Protein AF-A0A945VSK5-F1 (afdb_monomer)

Structure (mmCIF, 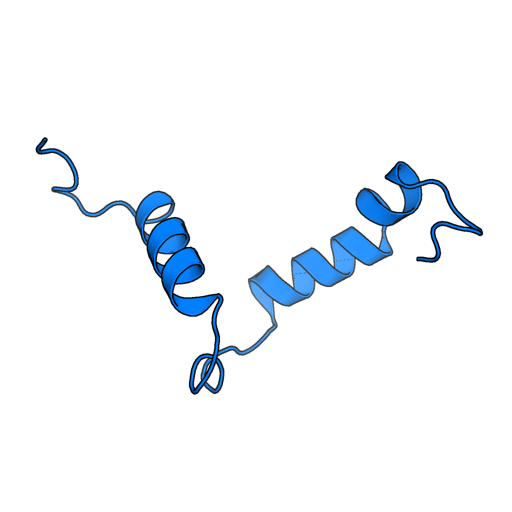N/CA/C/O backbone):
data_AF-A0A945VSK5-F1
#
_entry.id   AF-A0A945VSK5-F1
#
loop_
_atom_site.group_PDB
_atom_site.id
_atom_site.type_symbol
_atom_site.label_atom_id
_atom_site.label_alt_id
_atom_site.label_comp_id
_atom_site.label_asym_id
_atom_site.label_entity_id
_atom_site.label_seq_id
_atom_site.pdbx_PDB_ins_code
_atom_site.Cartn_x
_atom_site.Cartn_y
_atom_site.Cartn_z
_atom_site.occupancy
_atom_site.B_iso_or_equiv
_atom_site.auth_seq_id
_atom_site.auth_comp_id
_atom_site.auth_asym_id
_atom_site.auth_atom_id
_atom_site.pdbx_PDB_model_num
ATOM 1 N N . GLY A 1 1 ? -4.200 2.269 13.221 1.00 86.12 1 GLY A N 1
ATOM 2 C CA . G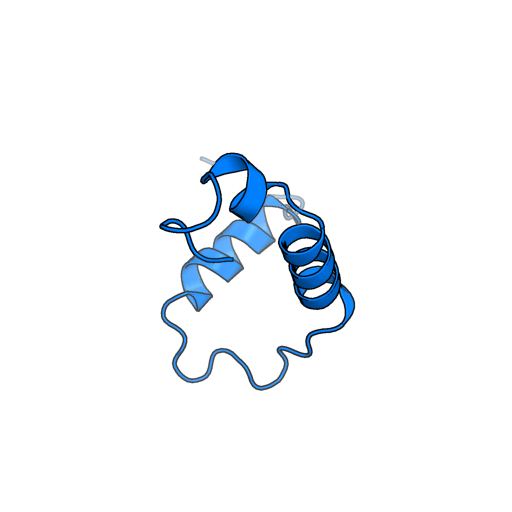LY A 1 1 ? -4.662 2.792 14.514 1.00 86.12 1 GLY A CA 1
ATOM 3 C C . GLY A 1 1 ? -5.620 3.919 14.243 1.00 86.12 1 GLY A C 1
ATOM 4 O O . GLY A 1 1 ? -6.073 4.041 13.107 1.00 86.12 1 GLY A O 1
ATOM 5 N N . ASN A 1 2 ? -5.893 4.7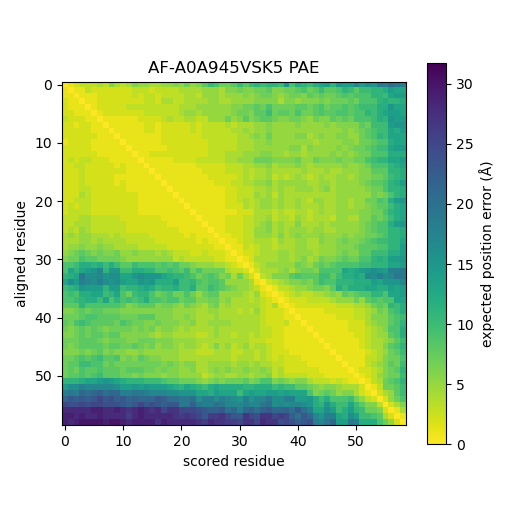22 15.258 1.00 92.38 2 ASN A N 1
ATOM 6 C CA . ASN A 1 2 ? -6.672 5.947 15.145 1.00 92.38 2 ASN A CA 1
ATOM 7 C C . ASN A 1 2 ? -5.798 7.096 15.648 1.00 92.38 2 ASN A C 1
ATOM 9 O O . ASN A 1 2 ? -5.307 7.030 16.768 1.00 92.38 2 ASN A O 1
ATOM 13 N N . ILE A 1 3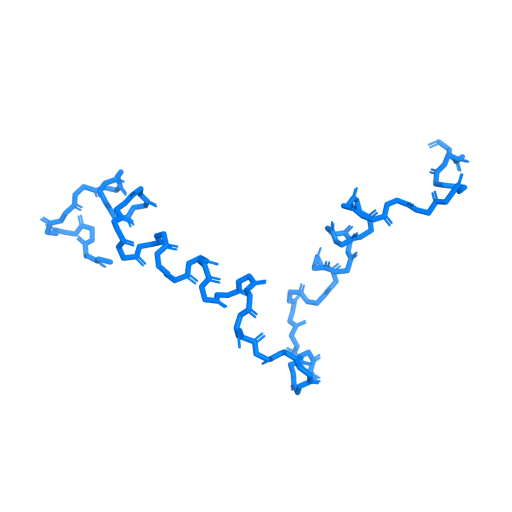 ? -5.584 8.120 14.826 1.00 94.06 3 ILE A N 1
ATOM 14 C CA . ILE A 1 3 ? -4.718 9.255 15.179 1.00 94.06 3 ILE A CA 1
ATOM 15 C C . ILE A 1 3 ? -5.332 10.177 16.244 1.00 94.06 3 ILE A C 1
ATOM 17 O O . ILE A 1 3 ? -4.622 10.994 16.817 1.00 94.06 3 ILE A O 1
ATOM 21 N N . ASN A 1 4 ? -6.637 10.045 16.505 1.00 96.88 4 ASN A N 1
ATOM 22 C CA . ASN A 1 4 ? -7.310 10.757 17.593 1.00 96.88 4 ASN A CA 1
ATOM 23 C C . ASN A 1 4 ? -7.082 10.084 18.956 1.00 96.88 4 ASN A C 1
ATOM 25 O O . ASN A 1 4 ? -7.186 10.748 19.981 1.00 96.88 4 ASN A O 1
ATOM 29 N N . ASP A 1 5 ? -6.756 8.785 18.956 1.00 96.75 5 ASP A N 1
ATOM 30 C CA . ASP A 1 5 ? -6.568 7.981 20.172 1.00 96.75 5 ASP A CA 1
ATOM 31 C C . ASP A 1 5 ? -5.087 7.645 20.429 1.00 96.75 5 ASP A C 1
ATOM 33 O O . ASP A 1 5 ? -4.695 7.370 21.558 1.00 96.75 5 ASP A O 1
ATOM 37 N N . GLN A 1 6 ? -4.262 7.635 19.377 1.00 96.31 6 GLN A N 1
ATOM 38 C CA . GLN A 1 6 ? -2.853 7.239 19.396 1.00 96.31 6 GLN A CA 1
ATOM 39 C C . GLN A 1 6 ? -2.009 8.261 18.635 1.00 96.31 6 GLN A C 1
ATOM 41 O O . GLN A 1 6 ? -2.432 8.794 17.608 1.00 96.31 6 GLN A O 1
ATOM 46 N N . GLY A 1 7 ? -0.771 8.479 19.078 1.00 97.19 7 GLY A N 1
ATOM 47 C CA . GLY A 1 7 ? 0.160 9.350 18.362 1.00 97.19 7 GLY A CA 1
ATOM 48 C C . GLY A 1 7 ? 0.506 8.811 16.969 1.00 97.19 7 GLY A C 1
ATOM 49 O O . GLY A 1 7 ? 0.542 7.599 16.746 1.00 97.19 7 GLY A O 1
ATOM 50 N N . PHE A 1 8 ? 0.833 9.704 16.028 1.00 96.56 8 PHE A N 1
ATOM 51 C CA . PHE A 1 8 ? 1.246 9.312 14.672 1.00 96.56 8 PHE A CA 1
ATOM 52 C C . PHE A 1 8 ? 2.381 8.281 14.690 1.00 96.56 8 PHE A C 1
ATOM 54 O O . PHE A 1 8 ? 2.294 7.259 14.010 1.00 96.56 8 PHE A O 1
ATOM 61 N N . GLN A 1 9 ? 3.414 8.523 15.504 1.00 97.06 9 GLN A N 1
ATOM 62 C CA . GLN A 1 9 ? 4.556 7.621 15.621 1.00 97.06 9 GLN A CA 1
ATOM 63 C C . GLN A 1 9 ? 4.127 6.228 16.092 1.00 97.06 9 GLN A C 1
ATOM 65 O O . GLN A 1 9 ? 4.561 5.231 15.528 1.00 97.06 9 GLN A O 1
ATOM 70 N N . GLU A 1 10 ? 3.220 6.135 17.063 1.00 96.62 10 GLU A N 1
ATOM 71 C CA . GLU A 1 10 ? 2.708 4.852 17.546 1.00 96.62 10 GLU A CA 1
ATOM 72 C C . GLU A 1 10 ? 1.929 4.109 16.452 1.00 96.62 10 GLU A C 1
ATOM 74 O O . GLU A 1 10 ? 2.098 2.905 16.261 1.00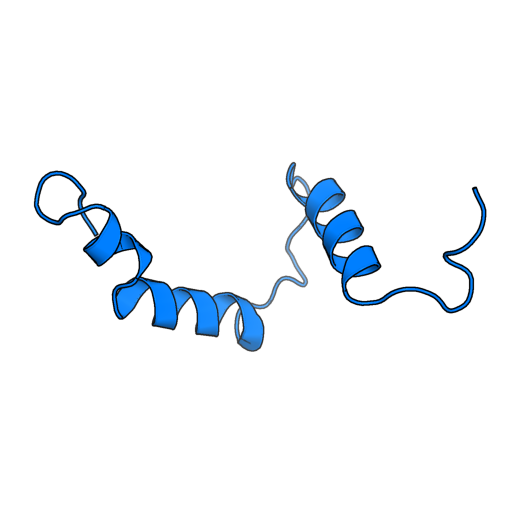 96.62 10 GLU A O 1
ATOM 79 N N . VAL A 1 11 ? 1.109 4.824 15.679 1.00 96.19 11 VAL A N 1
ATOM 80 C CA . VAL A 1 11 ? 0.371 4.230 14.557 1.00 96.19 11 VAL A CA 1
ATOM 81 C C . VAL A 1 11 ? 1.319 3.765 13.446 1.00 96.19 11 VAL A C 1
ATOM 83 O O . VAL A 1 11 ? 1.082 2.712 12.847 1.00 96.19 11 VAL A O 1
ATOM 86 N N . TRP A 1 12 ? 2.372 4.532 13.165 1.00 96.06 12 TRP A N 1
ATOM 87 C CA . TRP A 1 12 ? 3.292 4.290 12.055 1.00 96.06 12 TRP A CA 1
ATOM 88 C C . TRP A 1 12 ? 4.393 3.271 12.374 1.00 96.06 12 TRP A C 1
ATOM 90 O O . TRP A 1 12 ? 4.730 2.429 11.546 1.00 96.06 12 TRP A O 1
ATOM 100 N N . GLU A 1 13 ? 4.937 3.292 13.582 1.00 96.38 13 GLU A N 1
ATOM 101 C CA . GLU A 1 13 ? 6.040 2.420 14.007 1.00 96.38 13 GLU A CA 1
ATOM 102 C C . GLU A 1 13 ? 5.556 1.240 14.863 1.00 96.38 13 GLU A C 1
ATOM 104 O O . GLU A 1 13 ? 6.327 0.329 15.197 1.00 96.38 13 GLU A O 1
ATOM 109 N N . GLY A 1 14 ? 4.264 1.232 15.195 1.00 96.12 14 GLY A N 1
ATOM 110 C CA . GLY A 1 14 ? 3.630 0.223 16.025 1.00 96.12 14 GLY A CA 1
ATOM 111 C C . GLY A 1 14 ? 3.601 -1.169 15.401 1.00 96.12 14 GLY A C 1
ATOM 112 O O . GLY A 1 14 ? 3.710 -1.376 14.187 1.00 96.12 14 GLY A O 1
ATOM 113 N N . LYS A 1 15 ? 3.388 -2.161 16.269 1.00 96.31 15 LYS A N 1
ATOM 114 C CA . LYS A 1 15 ? 3.393 -3.588 15.918 1.00 96.31 15 LYS A CA 1
ATOM 115 C C . LYS A 1 15 ? 2.449 -3.915 14.758 1.00 96.31 15 LYS A C 1
ATOM 117 O O . LYS A 1 15 ? 2.857 -4.574 13.806 1.00 96.31 15 LYS A O 1
ATOM 122 N N . LYS A 1 16 ? 1.229 -3.369 14.787 1.00 95.19 16 LYS A N 1
ATOM 123 C CA . LYS A 1 16 ? 0.220 -3.589 13.742 1.00 95.19 16 LYS A CA 1
ATOM 124 C C . LYS A 1 16 ? 0.715 -3.147 12.363 1.00 95.19 16 LYS A C 1
ATOM 126 O O . LYS A 1 16 ? 0.481 -3.840 11.378 1.00 95.19 16 LYS A O 1
ATOM 131 N N . ARG A 1 17 ? 1.426 -2.017 12.271 1.00 95.75 17 ARG A N 1
ATOM 132 C CA . A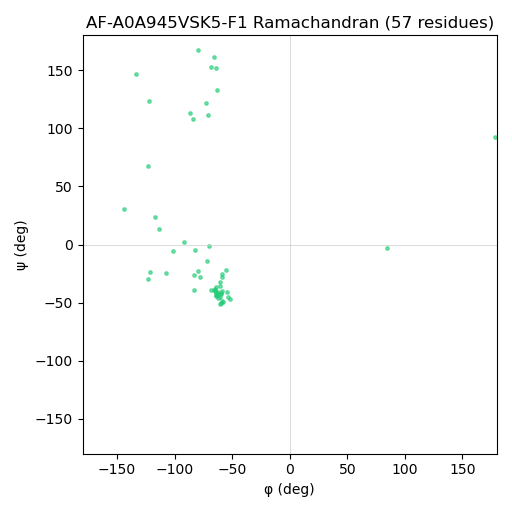RG A 1 17 ? 1.969 -1.534 10.994 1.00 95.75 17 ARG A CA 1
ATOM 133 C C . ARG A 1 17 ? 3.084 -2.442 10.477 1.00 95.75 17 ARG A C 1
ATOM 135 O O . ARG A 1 17 ? 3.110 -2.721 9.279 1.00 95.75 17 ARG A O 1
ATOM 142 N N . LYS A 1 18 ? 3.945 -2.940 11.370 1.00 96.56 18 LYS A N 1
ATOM 143 C CA . LYS A 1 18 ? 5.009 -3.908 11.048 1.00 96.56 18 LYS A CA 1
ATOM 144 C C . LYS A 1 18 ? 4.446 -5.244 10.557 1.00 96.56 18 LYS A C 1
ATOM 146 O O . LYS A 1 18 ? 4.922 -5.764 9.554 1.00 96.56 18 LYS A O 1
ATOM 151 N N . GLU A 1 19 ? 3.412 -5.769 11.210 1.00 97.06 19 GLU A N 1
ATOM 152 C CA . GLU A 1 19 ? 2.731 -7.008 10.801 1.00 97.06 19 GLU A CA 1
ATOM 153 C C . GLU A 1 19 ? 2.099 -6.874 9.411 1.00 97.06 19 GLU A C 1
ATOM 155 O O . GLU A 1 19 ? 2.320 -7.719 8.548 1.00 97.06 19 GLU A O 1
ATOM 160 N N . GLN A 1 20 ? 1.391 -5.769 9.160 1.00 95.75 20 GLN A N 1
ATOM 161 C CA . GLN A 1 20 ? 0.818 -5.481 7.841 1.00 95.75 20 GLN A CA 1
ATOM 162 C C . GLN A 1 20 ? 1.901 -5.332 6.769 1.00 95.75 20 GLN A C 1
ATOM 164 O O . GLN A 1 20 ? 1.746 -5.833 5.660 1.00 95.75 20 GLN A O 1
ATOM 169 N N . LEU A 1 21 ? 3.018 -4.669 7.090 1.00 94.81 21 LEU A N 1
ATOM 170 C CA . LEU A 1 21 ? 4.140 -4.541 6.162 1.00 94.81 21 LEU A CA 1
ATOM 171 C C . LEU A 1 21 ? 4.741 -5.907 5.816 1.00 94.81 21 LEU A C 1
ATOM 173 O O . LEU A 1 21 ? 4.998 -6.172 4.647 1.00 94.81 21 LEU A O 1
ATOM 177 N N . ARG A 1 22 ? 4.924 -6.781 6.812 1.00 96.88 22 ARG A N 1
ATOM 178 C CA . ARG A 1 22 ? 5.404 -8.148 6.589 1.00 96.88 22 ARG A CA 1
ATOM 179 C C . ARG A 1 22 ? 4.462 -8.917 5.662 1.00 96.88 22 ARG A C 1
ATOM 181 O O . ARG A 1 22 ? 4.947 -9.491 4.695 1.00 96.88 22 ARG A O 1
ATOM 188 N N . PHE A 1 23 ? 3.159 -8.881 5.927 1.00 96.00 23 PHE A N 1
ATOM 189 C CA . PHE A 1 23 ? 2.161 -9.545 5.089 1.00 96.00 23 PHE A CA 1
ATOM 190 C C . PHE A 1 23 ? 2.207 -9.038 3.640 1.00 96.00 23 PHE A C 1
ATOM 192 O O . PHE A 1 23 ? 2.340 -9.825 2.709 1.00 96.00 23 PHE A O 1
ATOM 199 N N . MET A 1 24 ? 2.198 -7.715 3.439 1.00 90.31 24 MET A N 1
ATOM 200 C CA . MET A 1 24 ? 2.252 -7.120 2.096 1.00 90.31 24 MET A CA 1
ATOM 201 C C . MET A 1 24 ? 3.523 -7.479 1.316 1.00 90.31 24 MET A C 1
ATOM 203 O O . MET A 1 24 ? 3.480 -7.542 0.094 1.00 90.31 24 MET A O 1
ATOM 207 N N . LEU A 1 25 ? 4.655 -7.668 2.001 1.00 89.06 25 LEU A N 1
ATOM 208 C CA . LEU A 1 25 ? 5.935 -7.966 1.355 1.00 89.06 25 LEU A CA 1
ATOM 209 C C . LEU A 1 25 ? 6.128 -9.445 1.011 1.00 89.06 25 LEU A C 1
ATOM 211 O O . LEU A 1 25 ? 6.919 -9.733 0.117 1.00 89.06 25 LEU A O 1
ATOM 215 N N . ASN A 1 26 ? 5.482 -10.359 1.741 1.00 93.88 26 ASN A N 1
ATOM 216 C CA . ASN A 1 26 ? 5.802 -11.789 1.668 1.00 93.88 26 ASN A CA 1
ATOM 217 C C . ASN A 1 26 ? 4.613 -12.678 1.296 1.00 93.88 26 ASN A C 1
ATOM 219 O O . ASN A 1 26 ? 4.823 -13.723 0.691 1.00 93.88 26 ASN A O 1
ATOM 223 N N . ASP A 1 27 ? 3.393 -12.280 1.659 1.00 94.12 27 ASP A N 1
ATOM 224 C CA . ASP A 1 27 ? 2.236 -13.181 1.669 1.00 94.12 27 ASP A CA 1
ATOM 225 C C . ASP A 1 27 ? 1.087 -12.695 0.768 1.00 94.12 27 ASP A C 1
ATOM 227 O O . ASP A 1 27 ? 0.257 -13.493 0.339 1.00 94.12 27 ASP A O 1
ATOM 231 N N . LEU A 1 28 ? 1.012 -11.389 0.479 1.00 89.69 28 LEU A N 1
ATOM 232 C CA . LEU A 1 28 ? -0.029 -10.829 -0.381 1.00 89.69 28 LEU A CA 1
ATOM 233 C C . LEU A 1 28 ? 0.193 -11.242 -1.843 1.00 89.69 28 LEU A C 1
ATOM 235 O O . LEU A 1 28 ? 1.115 -10.751 -2.497 1.00 89.69 28 LEU A O 1
ATOM 239 N N . ASP A 1 29 ? -0.699 -12.081 -2.371 1.00 88.62 29 ASP A N 1
ATOM 240 C CA . ASP A 1 29 ? -0.738 -12.375 -3.800 1.00 88.62 29 ASP A CA 1
ATOM 241 C C . ASP A 1 29 ? -1.294 -11.173 -4.579 1.00 88.62 29 ASP A C 1
ATOM 243 O O . ASP A 1 29 ? -2.404 -10.693 -4.340 1.00 88.62 29 ASP A O 1
ATOM 247 N N . ILE A 1 30 ? -0.485 -10.673 -5.509 1.00 84.25 30 ILE A N 1
ATOM 248 C CA . ILE A 1 30 ? -0.801 -9.534 -6.372 1.00 84.25 30 ILE A CA 1
ATOM 249 C C . ILE A 1 30 ? -0.934 -9.941 -7.844 1.00 84.25 30 ILE A C 1
ATOM 251 O O . ILE A 1 30 ? -0.930 -9.059 -8.705 1.00 84.25 30 ILE A O 1
ATOM 255 N N . SER A 1 31 ? -1.031 -11.243 -8.135 1.00 85.06 31 SER A N 1
ATOM 256 C CA . SER A 1 31 ? -1.200 -11.801 -9.484 1.00 85.06 31 SER A CA 1
ATOM 257 C C . SER A 1 31 ? -2.412 -11.213 -10.218 1.00 85.06 31 SER A C 1
ATOM 259 O O . SER A 1 31 ? -2.299 -1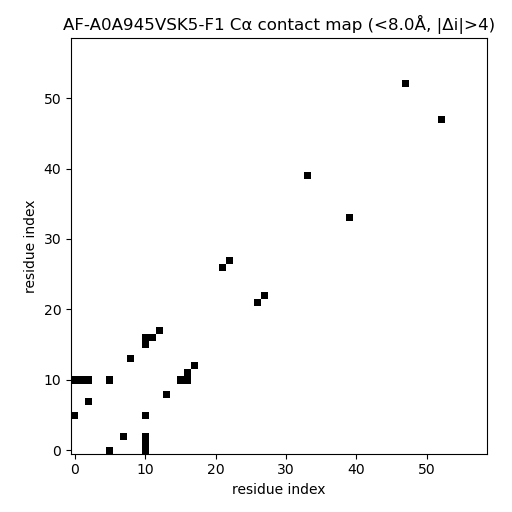0.827 -11.378 1.00 85.06 31 SER A O 1
ATOM 261 N N . GLU A 1 32 ? -3.523 -11.033 -9.504 1.00 79.75 32 GLU A N 1
ATOM 262 C CA . GLU A 1 32 ? -4.771 -10.442 -10.012 1.00 79.75 32 GLU A CA 1
ATOM 263 C C . GLU A 1 32 ? -4.856 -8.912 -9.810 1.00 79.75 32 GLU A C 1
ATOM 265 O O . GLU A 1 32 ? -5.854 -8.264 -10.135 1.00 79.75 32 GLU A O 1
ATOM 270 N N . CYS A 1 33 ? -3.813 -8.288 -9.254 1.00 76.44 33 CYS A N 1
ATOM 271 C CA . CYS A 1 33 ? -3.755 -6.839 -9.076 1.00 76.44 33 CYS A CA 1
ATOM 272 C C . CYS A 1 33 ? -3.369 -6.141 -10.400 1.00 76.44 33 CYS A C 1
ATOM 274 O O . CYS A 1 33 ? -2.864 -6.764 -11.327 1.00 76.44 33 CYS A O 1
ATOM 276 N N . ARG A 1 34 ? -3.529 -4.811 -10.473 1.00 69.38 34 ARG A N 1
ATOM 277 C CA . ARG A 1 34 ? -3.107 -3.919 -11.587 1.00 69.38 34 ARG A CA 1
ATOM 278 C C . ARG A 1 34 ? -4.044 -3.765 -12.787 1.00 69.38 34 ARG A C 1
ATOM 280 O O . ARG A 1 34 ? -3.765 -2.891 -13.598 1.00 69.38 34 ARG A O 1
ATOM 287 N N . GLN A 1 35 ? -5.184 -4.454 -12.864 1.00 72.25 35 GLN A N 1
ATOM 288 C CA . GLN A 1 35 ? -6.113 -4.255 -13.994 1.00 72.25 35 GLN A CA 1
ATOM 289 C C . GLN A 1 35 ? -6.614 -2.800 -14.139 1.00 72.25 35 GLN A C 1
ATOM 291 O O . GLN A 1 35 ? -6.869 -2.362 -15.251 1.00 72.25 35 GLN A O 1
ATOM 296 N N . ASN A 1 36 ? -6.687 -2.034 -13.038 1.00 82.19 36 ASN A N 1
ATOM 297 C CA . ASN A 1 36 ? -7.025 -0.598 -13.020 1.00 82.19 36 ASN A CA 1
ATOM 298 C C . ASN A 1 36 ? -6.234 0.190 -11.949 1.00 82.19 36 ASN A C 1
ATOM 300 O O . ASN A 1 36 ? -6.732 1.149 -11.353 1.00 82.19 36 ASN A O 1
ATOM 304 N N . CYS A 1 37 ? -5.009 -0.236 -11.624 1.00 80.38 37 CYS A N 1
ATOM 305 C CA . CYS A 1 37 ? -4.265 0.350 -10.506 1.00 80.38 37 CYS A CA 1
ATOM 306 C C . CYS A 1 37 ? -3.465 1.587 -10.933 1.00 80.38 37 CYS A C 1
ATOM 308 O O . CYS A 1 37 ? -2.456 1.468 -11.622 1.00 80.38 37 CYS A O 1
ATOM 310 N N . ARG A 1 38 ? -3.839 2.771 -10.425 1.00 84.88 38 ARG A N 1
ATOM 311 C CA . ARG A 1 38 ? -3.067 4.017 -10.623 1.00 84.88 38 ARG A CA 1
ATOM 312 C C . ARG A 1 38 ? -1.630 3.938 -10.099 1.00 84.88 38 ARG A C 1
ATOM 314 O O . ARG A 1 38 ? -0.763 4.650 -10.581 1.00 84.88 38 ARG A O 1
ATOM 321 N N . MET A 1 39 ? -1.382 3.075 -9.117 1.00 86.25 39 MET A N 1
ATOM 322 C CA . MET A 1 39 ? -0.056 2.897 -8.525 1.00 86.25 39 MET A CA 1
ATOM 323 C C . MET A 1 39 ? 0.849 1.967 -9.340 1.00 86.25 39 MET A C 1
ATOM 325 O O . MET A 1 39 ? 2.009 1.799 -8.972 1.00 86.25 39 MET A O 1
ATOM 329 N N . ASP A 1 40 ? 0.354 1.337 -10.413 1.00 86.81 40 ASP A N 1
ATOM 330 C CA . ASP A 1 40 ? 1.132 0.345 -11.161 1.00 86.81 40 ASP A CA 1
ATOM 331 C C . ASP A 1 40 ? 2.424 0.932 -11.744 1.00 86.81 40 ASP A C 1
ATOM 333 O O . ASP A 1 40 ? 3.493 0.348 -11.578 1.00 86.81 40 ASP A O 1
ATOM 337 N N . GLU A 1 41 ? 2.348 2.119 -12.345 1.00 86.75 41 GLU A N 1
ATOM 338 C CA . GLU A 1 41 ? 3.504 2.804 -12.933 1.00 86.75 41 GLU A CA 1
ATOM 339 C C . GLU A 1 41 ? 4.593 3.088 -11.889 1.00 86.75 41 GLU A C 1
ATOM 341 O O . GLU A 1 41 ? 5.747 2.687 -12.057 1.00 86.75 41 GLU A O 1
ATOM 346 N N . VAL A 1 42 ? 4.210 3.689 -10.758 1.00 89.62 42 VAL A N 1
ATOM 347 C CA . VAL A 1 42 ? 5.122 3.962 -9.638 1.00 89.62 42 VAL A CA 1
ATOM 348 C C . VAL A 1 42 ? 5.729 2.661 -9.108 1.00 89.62 42 VAL A C 1
ATOM 350 O O . VAL A 1 42 ? 6.933 2.591 -8.868 1.00 89.62 42 VAL A O 1
ATOM 353 N N . ASN A 1 43 ? 4.928 1.602 -8.971 1.00 86.38 43 ASN A N 1
ATOM 354 C CA . ASN A 1 43 ? 5.410 0.308 -8.494 1.00 86.38 43 ASN A CA 1
ATOM 355 C C . ASN A 1 43 ? 6.421 -0.331 -9.458 1.00 86.38 43 ASN A C 1
ATOM 357 O O . ASN A 1 43 ? 7.407 -0.905 -8.997 1.00 86.38 43 ASN A O 1
ATOM 361 N N . ARG A 1 44 ? 6.211 -0.234 -10.779 1.00 86.69 44 ARG A N 1
ATOM 362 C CA . ARG A 1 44 ? 7.172 -0.719 -11.787 1.00 86.69 44 ARG A CA 1
ATOM 363 C C . ARG A 1 44 ? 8.487 0.054 -11.719 1.00 86.69 44 ARG A C 1
ATOM 365 O O . ARG A 1 44 ? 9.548 -0.566 -11.735 1.00 86.69 44 ARG A O 1
ATOM 372 N N . TYR A 1 45 ? 8.421 1.378 -11.578 1.00 88.88 45 TYR A N 1
ATOM 373 C CA . TYR A 1 45 ? 9.608 2.218 -11.414 1.00 88.88 45 TYR A CA 1
ATOM 374 C C . TYR A 1 45 ? 10.406 1.840 -10.157 1.00 88.88 45 TYR A C 1
ATOM 376 O O . TYR A 1 45 ? 11.598 1.542 -10.238 1.00 88.88 45 TYR A O 1
ATOM 384 N N . LEU A 1 46 ? 9.741 1.761 -9.000 1.00 88.88 46 LEU A N 1
ATOM 385 C CA . LEU A 1 46 ? 10.375 1.359 -7.739 1.00 88.88 46 LEU A CA 1
ATOM 386 C C . LEU A 1 46 ? 10.961 -0.058 -7.812 1.00 88.88 46 LEU A C 1
ATOM 388 O O . LEU A 1 46 ? 12.022 -0.320 -7.244 1.00 88.88 46 LEU A O 1
ATOM 392 N N . TRP A 1 47 ? 10.296 -0.971 -8.525 1.00 88.56 47 TRP A N 1
ATOM 393 C CA . TRP A 1 47 ? 10.818 -2.315 -8.754 1.00 88.56 47 TRP A CA 1
ATOM 394 C C . TRP A 1 47 ? 12.115 -2.288 -9.565 1.00 88.56 47 TRP A C 1
ATOM 396 O O . TRP A 1 47 ? 13.059 -2.979 -9.188 1.00 88.56 47 TRP A O 1
ATOM 406 N N . GLY A 1 48 ? 12.192 -1.464 -10.614 1.00 89.50 48 GLY A N 1
ATOM 407 C CA . GLY A 1 48 ? 13.407 -1.285 -11.414 1.00 89.50 48 GLY A CA 1
ATOM 408 C C . GLY A 1 48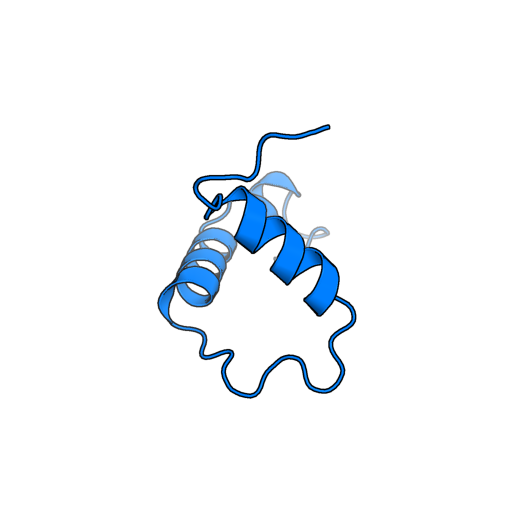 ? 14.567 -0.675 -10.623 1.00 89.50 48 GLY A C 1
ATOM 409 O O . GLY A 1 48 ? 15.704 -1.102 -10.789 1.00 89.50 48 GLY A O 1
ATOM 410 N N . LEU A 1 49 ? 14.292 0.254 -9.699 1.00 87.69 49 LEU A N 1
ATOM 411 C CA . LEU A 1 49 ? 15.319 0.788 -8.792 1.00 87.69 49 LEU A CA 1
ATOM 412 C C . LEU A 1 49 ? 15.875 -0.279 -7.841 1.00 87.69 49 LEU A C 1
ATOM 414 O O . LEU A 1 49 ? 17.067 -0.286 -7.543 1.00 87.69 49 LEU A O 1
ATOM 418 N N . LYS A 1 50 ? 15.015 -1.178 -7.350 1.00 87.81 50 LYS A N 1
ATOM 419 C CA . LYS A 1 50 ? 15.423 -2.268 -6.452 1.00 87.81 50 LYS A CA 1
ATOM 420 C C . LYS A 1 50 ? 16.092 -3.429 -7.198 1.00 87.81 50 LYS A C 1
ATOM 422 O O . LYS A 1 50 ? 16.909 -4.131 -6.609 1.00 87.81 50 LYS A O 1
ATOM 427 N N . ASN A 1 51 ? 15.744 -3.628 -8.468 1.00 89.25 51 ASN A N 1
ATOM 428 C CA . ASN A 1 51 ? 16.255 -4.688 -9.337 1.00 89.25 51 ASN A CA 1
ATOM 429 C C . ASN A 1 51 ? 16.878 -4.052 -10.590 1.00 89.25 51 ASN A C 1
ATOM 431 O O . ASN A 1 51 ? 16.312 -4.162 -11.682 1.00 89.25 51 ASN A O 1
ATOM 435 N N . PRO A 1 52 ? 18.006 -3.334 -10.436 1.00 85.38 52 PRO A N 1
ATOM 436 C CA . PRO A 1 52 ? 18.615 -2.621 -11.545 1.00 85.38 52 PRO A CA 1
ATOM 437 C C . PRO A 1 52 ? 19.060 -3.609 -12.621 1.00 85.38 52 PRO A C 1
ATOM 439 O O . PRO A 1 52 ? 19.712 -4.615 -12.339 1.00 85.38 52 PRO A O 1
ATOM 442 N N . ASN A 1 53 ? 18.721 -3.308 -13.873 1.00 77.38 53 ASN A N 1
ATOM 443 C CA . ASN A 1 53 ? 19.244 -4.062 -15.005 1.00 77.38 53 ASN A CA 1
ATOM 444 C C . ASN A 1 53 ? 20.755 -3.803 -15.157 1.00 77.38 53 ASN A C 1
ATOM 446 O O . ASN A 1 53 ? 21.214 -2.708 -14.837 1.00 77.38 53 ASN A O 1
ATOM 450 N N . PRO A 1 54 ? 21.534 -4.737 -15.728 1.00 73.62 54 PRO A N 1
ATOM 451 C CA . PRO A 1 54 ? 22.985 -4.576 -15.895 1.00 73.62 54 PRO A CA 1
ATOM 452 C C . PRO A 1 54 ? 23.408 -3.302 -16.651 1.00 73.62 54 PRO A C 1
ATOM 454 O O . PRO A 1 54 ? 24.539 -2.847 -16.516 1.00 73.62 54 PRO A O 1
ATOM 457 N N . HIS A 1 55 ? 22.496 -2.724 -17.442 1.00 69.88 55 HIS A N 1
ATOM 458 C CA . HIS A 1 55 ? 22.734 -1.580 -18.322 1.00 69.88 55 HIS A CA 1
ATOM 459 C C . HIS A 1 55 ? 21.911 -0.327 -17.970 1.00 69.88 55 HIS A C 1
ATOM 461 O O . HIS A 1 55 ? 21.686 0.499 -18.846 1.00 69.88 55 HIS A O 1
ATOM 467 N N . VAL A 1 56 ? 21.448 -0.140 -16.724 1.00 61.41 56 VAL A N 1
ATOM 468 C CA . VAL A 1 56 ? 20.710 1.102 -16.370 1.00 61.41 56 VAL A CA 1
ATOM 469 C C . VAL A 1 56 ? 21.576 2.368 -16.319 1.00 61.41 56 VAL A C 1
ATOM 471 O O . VAL A 1 56 ? 21.048 3.457 -16.122 1.00 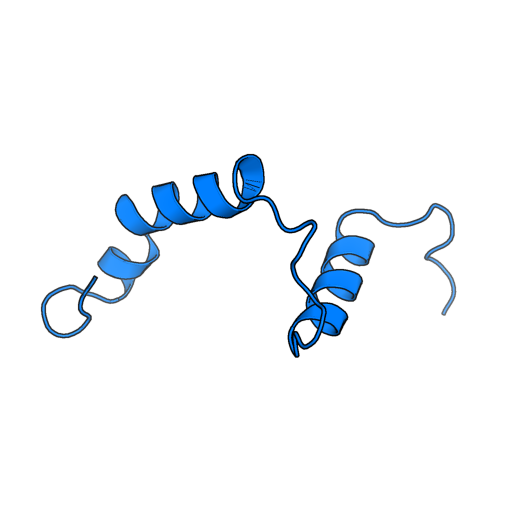61.41 56 VAL A O 1
ATOM 474 N N . ASN A 1 57 ? 22.882 2.263 -16.566 1.00 64.50 57 ASN A N 1
ATOM 475 C CA . ASN A 1 57 ? 23.687 3.430 -16.906 1.00 64.50 57 ASN A CA 1
ATOM 476 C C . ASN A 1 57 ? 23.549 3.683 -18.403 1.00 64.50 57 ASN A C 1
ATOM 478 O O . ASN A 1 57 ? 24.079 2.888 -19.164 1.00 64.50 57 ASN A O 1
ATOM 482 N N . PHE A 1 58 ? 22.832 4.738 -18.793 1.00 50.00 58 PHE A N 1
ATOM 483 C CA . PHE A 1 58 ? 23.276 5.781 -19.732 1.00 50.00 58 PHE A CA 1
ATOM 484 C C . PHE A 1 58 ? 22.127 6.786 -19.931 1.00 50.00 58 PHE A C 1
ATOM 486 O O . PHE A 1 58 ? 21.246 6.567 -20.761 1.00 50.00 58 PHE A O 1
ATOM 493 N N . ILE A 1 59 ? 22.130 7.850 -19.121 1.00 46.47 59 ILE A N 1
ATOM 494 C CA . ILE A 1 59 ? 22.166 9.288 -19.477 1.00 46.47 59 ILE A CA 1
ATOM 495 C C . ILE A 1 59 ? 22.243 10.077 -18.166 1.00 46.47 59 ILE A C 1
ATOM 497 O O . ILE A 1 59 ? 21.408 9.817 -17.272 1.00 46.47 59 ILE A O 1
#

Solvent-accessible surface area (backbone atoms only — not comparable to full-atom values): 3847 Å² total; per-residue (Å²): 123,50,74,92,83,38,56,66,64,54,44,64,73,24,68,70,41,53,53,52,51,51,39,63,75,76,68,59,84,58,86,88,54,62,90,83,43,86,59,46,64,60,51,53,53,54,47,41,70,76,56,64,59,100,67,76,79,84,132

Sequence (59 aa):
GNINDQGFQEVWEGKKRKEQLRFMLNDLDISECRQNCRMDEVNRYLWGLKNPNPHVNFI

pLDDT: mean 86.97, std 11.27, range [46.47, 97.19]

Secondary structure (DSSP, 8-state):
--TTTS-HHHHHHSHHHHHHHHHHHHT---TT--TT-TTHHHHHHHHHHHS--TT----

Radius of gyration: 16.43 Å; Cα contacts (8 Å, |Δi|>4): 15; chains: 1; bounding box: 31×24×40 Å

Foldseek 3Di:
DDCVVDPPCCVCVPPVNVVVVVCVVPPDDCVVPDPPDPCPVVVVVVVCVVVPDPPPDDD

Mean predicted aligned error: 6.66 Å